Protein AF-A0A2T1KHE4-F1 (afdb_monomer_lite)

Organism: NCBI:txid2109942

Radius of gyration: 13.16 Å; chains: 1; bounding box: 42×26×33 Å

Structure (mmCIF, N/CA/C/O backbone):
data_AF-A0A2T1KHE4-F1
#
_entry.id   AF-A0A2T1KHE4-F1
#
loop_
_atom_site.group_PDB
_atom_site.id
_atom_site.type_symbol
_atom_site.label_atom_id
_atom_site.label_alt_id
_atom_site.label_comp_id
_atom_site.label_asym_id
_atom_site.label_entity_id
_atom_site.label_seq_id
_atom_site.pdbx_PDB_ins_code
_atom_site.Cartn_x
_atom_site.Cartn_y
_atom_site.Cartn_z
_atom_site.occupancy
_atom_site.B_iso_or_equiv
_atom_site.auth_seq_id
_atom_site.auth_comp_id
_atom_site.auth_asym_id
_atom_site.auth_atom_id
_atom_site.pdbx_PDB_model_num
ATOM 1 N N . MET A 1 1 ? 17.177 12.498 1.174 1.00 36.03 1 MET A N 1
ATOM 2 C CA . MET A 1 1 ? 17.168 11.143 1.763 1.00 36.03 1 MET A CA 1
ATOM 3 C C . MET A 1 1 ? 15.804 10.555 1.467 1.00 36.03 1 MET A C 1
ATOM 5 O O . MET A 1 1 ? 14.826 11.062 1.993 1.00 36.03 1 MET A O 1
ATOM 9 N N . GLY A 1 2 ? 15.724 9.633 0.506 1.00 38.44 2 GLY A N 1
ATOM 10 C CA . GLY A 1 2 ? 14.472 8.958 0.167 1.00 38.44 2 GLY A CA 1
ATOM 11 C C . GLY A 1 2 ? 14.220 7.856 1.184 1.00 38.44 2 GLY A C 1
ATOM 12 O O . GLY A 1 2 ? 15.070 6.985 1.355 1.00 38.44 2 GLY A O 1
ATOM 13 N N . ASN A 1 3 ? 13.094 7.927 1.884 1.00 40.69 3 ASN A N 1
ATOM 14 C CA . ASN A 1 3 ? 12.664 6.888 2.810 1.00 40.69 3 ASN A CA 1
ATOM 15 C C . ASN A 1 3 ? 12.050 5.748 1.983 1.00 40.69 3 ASN A C 1
ATOM 17 O O . ASN A 1 3 ? 10.835 5.666 1.842 1.00 40.69 3 ASN A O 1
ATOM 21 N N . GLU A 1 4 ? 12.884 4.914 1.363 1.00 43.19 4 GLU A N 1
ATOM 22 C CA . GLU A 1 4 ? 12.415 3.670 0.745 1.00 43.19 4 GLU A CA 1
ATOM 23 C C . GLU A 1 4 ? 12.231 2.615 1.840 1.00 43.19 4 GLU A C 1
ATOM 25 O O . GLU A 1 4 ? 13.192 1.998 2.303 1.00 43.19 4 GLU A O 1
ATOM 30 N N . ALA A 1 5 ? 10.983 2.415 2.265 1.00 48.16 5 ALA A N 1
ATOM 31 C CA . ALA A 1 5 ? 10.610 1.262 3.071 1.00 48.16 5 ALA A CA 1
ATOM 32 C C . ALA A 1 5 ? 10.692 0.004 2.191 1.00 48.16 5 ALA A C 1
ATOM 34 O O . ALA A 1 5 ? 9.995 -0.108 1.182 1.00 48.16 5 ALA A O 1
ATOM 35 N N . ARG A 1 6 ? 11.572 -0.937 2.548 1.00 37.88 6 ARG A N 1
ATOM 36 C CA . ARG A 1 6 ? 11.659 -2.255 1.906 1.00 37.88 6 ARG A CA 1
ATOM 37 C C . ARG A 1 6 ? 11.002 -3.290 2.802 1.00 37.88 6 ARG A C 1
ATOM 39 O O . ARG A 1 6 ? 11.468 -3.526 3.911 1.00 37.88 6 ARG A O 1
ATOM 46 N N . PHE A 1 7 ? 9.967 -3.941 2.288 1.00 45.34 7 PHE A N 1
ATOM 47 C CA . PHE A 1 7 ? 9.340 -5.082 2.943 1.00 45.34 7 PHE A CA 1
ATOM 48 C C . PHE A 1 7 ? 10.017 -6.362 2.453 1.00 45.34 7 PHE A C 1
ATOM 50 O O . PHE A 1 7 ? 9.963 -6.695 1.270 1.00 45.34 7 PHE A O 1
ATOM 57 N N . GLN A 1 8 ? 10.707 -7.062 3.353 1.00 35.69 8 GLN A N 1
ATOM 58 C CA . GLN A 1 8 ? 11.364 -8.326 3.047 1.00 35.69 8 GLN A CA 1
ATOM 59 C C . GLN A 1 8 ? 10.502 -9.472 3.575 1.00 35.69 8 GLN A C 1
ATOM 61 O O . GLN A 1 8 ? 10.381 -9.642 4.779 1.00 35.69 8 GLN A O 1
ATOM 66 N N . GLY A 1 9 ? 9.900 -10.211 2.638 1.00 42.97 9 GLY A N 1
ATOM 67 C CA . GLY A 1 9 ? 9.309 -11.543 2.788 1.00 42.97 9 GLY A CA 1
ATOM 68 C C . GLY A 1 9 ? 8.579 -11.866 4.093 1.00 42.97 9 GLY A C 1
ATOM 69 O O . GLY A 1 9 ? 9.208 -12.276 5.056 1.00 42.97 9 GLY A O 1
ATOM 70 N N . CYS A 1 10 ? 7.248 -11.888 4.056 1.00 35.81 10 CYS A N 1
ATOM 71 C CA . CYS A 1 10 ? 6.504 -13.003 4.639 1.00 35.81 10 CYS A CA 1
ATOM 72 C C . CYS A 1 10 ? 5.088 -13.023 4.069 1.00 35.81 10 CYS A C 1
ATOM 74 O O . CYS A 1 10 ? 4.349 -12.044 4.146 1.00 35.81 10 CYS A O 1
ATOM 76 N N . ALA A 1 11 ? 4.725 -14.149 3.463 1.00 44.59 11 ALA A N 1
ATOM 77 C CA . ALA A 1 11 ? 3.331 -14.484 3.272 1.00 44.59 11 ALA A CA 1
ATOM 78 C C . ALA A 1 11 ? 2.719 -14.674 4.665 1.00 44.59 11 ALA A C 1
ATOM 80 O O . ALA A 1 11 ? 3.209 -15.511 5.415 1.00 44.59 11 ALA A O 1
ATOM 81 N N . VAL A 1 12 ? 1.720 -13.847 4.977 1.00 44.00 12 VAL A N 1
ATOM 82 C CA . VAL A 1 12 ? 0.557 -14.022 5.870 1.00 44.00 12 VAL A CA 1
ATOM 83 C C . VAL A 1 12 ? 0.210 -12.611 6.360 1.00 44.00 12 VAL A C 1
ATOM 85 O O . VAL A 1 12 ? 0.920 -12.017 7.161 1.00 44.00 12 VAL A O 1
ATOM 88 N N . VAL A 1 13 ? -0.854 -12.044 5.788 1.00 52.59 13 VAL A N 1
ATOM 89 C CA . VAL A 1 13 ? -1.413 -10.723 6.145 1.00 52.59 13 VAL A CA 1
ATOM 90 C C . VAL A 1 13 ? -2.421 -10.854 7.298 1.00 52.59 13 VAL A C 1
ATOM 92 O O . VAL A 1 13 ? -3.193 -9.942 7.577 1.00 52.59 13 VAL A O 1
ATOM 95 N N . ASP A 1 14 ? -2.395 -11.980 8.006 1.00 54.84 14 ASP A N 1
ATOM 96 C CA . ASP A 1 14 ? -3.161 -12.146 9.229 1.00 54.84 14 ASP A CA 1
ATOM 97 C C . ASP A 1 14 ? -2.225 -11.910 10.421 1.00 54.84 14 ASP A C 1
ATOM 99 O O . ASP A 1 14 ? -1.199 -12.571 10.570 1.00 54.84 14 ASP A O 1
ATOM 103 N N . ASP A 1 15 ? -2.577 -10.896 11.214 1.00 61.44 15 ASP A N 1
ATOM 104 C CA . ASP A 1 15 ? -2.014 -10.554 12.527 1.00 61.44 15 ASP A CA 1
ATOM 105 C C . ASP A 1 15 ? -0.627 -9.883 12.575 1.00 61.44 15 ASP A C 1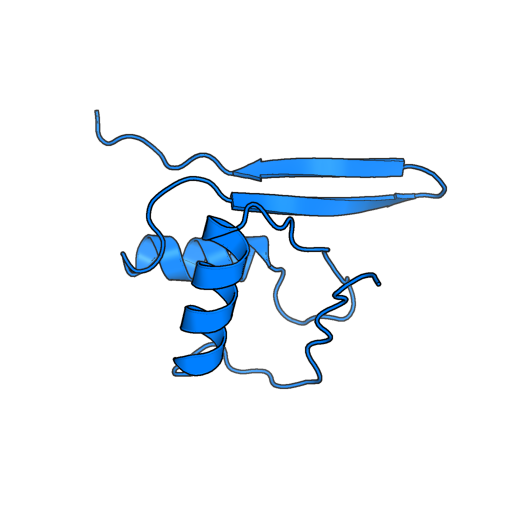
ATOM 107 O O . ASP A 1 15 ? 0.125 -10.061 13.532 1.00 61.44 15 ASP A O 1
ATOM 111 N N . ASN A 1 16 ? -0.283 -9.037 11.596 1.00 78.56 16 ASN A N 1
ATOM 112 C CA . ASN A 1 16 ? 0.858 -8.118 11.732 1.00 78.56 16 ASN A CA 1
ATOM 113 C C . ASN A 1 16 ? 0.398 -6.681 12.041 1.00 78.56 16 ASN A C 1
ATOM 115 O O . ASN A 1 16 ? 0.307 -5.832 11.149 1.00 78.56 16 ASN A O 1
ATOM 119 N N . GLU A 1 17 ? 0.099 -6.423 13.317 1.00 81.50 17 GLU A N 1
ATOM 120 C CA . GLU A 1 17 ? -0.343 -5.109 13.814 1.00 81.50 17 GLU A CA 1
ATOM 121 C C . GLU A 1 17 ? 0.697 -4.005 13.574 1.00 81.50 17 GLU A C 1
ATOM 123 O O . GLU A 1 17 ? 0.331 -2.882 13.227 1.00 81.50 17 GLU A O 1
ATOM 128 N N . GLU A 1 18 ? 1.992 -4.317 13.686 1.00 86.56 18 GLU A N 1
ATOM 129 C CA . GLU A 1 18 ? 3.070 -3.350 13.440 1.00 86.56 18 GLU A CA 1
ATOM 130 C C . GLU A 1 18 ? 3.086 -2.882 11.982 1.00 86.56 18 GLU A C 1
ATOM 132 O O . GLU A 1 18 ? 3.225 -1.689 11.705 1.00 86.56 18 GLU A O 1
ATOM 137 N N . LEU A 1 19 ? 2.899 -3.810 11.039 1.00 85.94 19 LEU A N 1
ATOM 138 C CA . LEU A 1 19 ? 2.807 -3.483 9.620 1.00 85.94 19 LEU A CA 1
ATOM 139 C C . LEU A 1 19 ? 1.566 -2.633 9.326 1.00 85.94 19 LEU A C 1
ATOM 141 O O . LEU A 1 19 ? 1.663 -1.663 8.576 1.00 85.94 19 LEU A O 1
ATOM 145 N N . ALA A 1 20 ? 0.419 -2.966 9.923 1.00 85.75 20 ALA A N 1
ATOM 146 C CA . ALA A 1 20 ? -0.799 -2.176 9.765 1.00 85.75 20 ALA A CA 1
ATOM 147 C C . ALA A 1 20 ? -0.613 -0.746 10.298 1.00 85.75 20 ALA A C 1
ATOM 149 O O . ALA A 1 20 ? -0.917 0.213 9.586 1.00 85.75 20 ALA A O 1
ATOM 150 N N . ALA A 1 21 ? -0.042 -0.598 11.498 1.00 86.75 21 ALA A N 1
ATOM 151 C CA . ALA A 1 21 ? 0.246 0.702 12.099 1.00 86.75 21 ALA A CA 1
ATOM 152 C C . ALA A 1 21 ? 1.213 1.531 11.240 1.00 86.75 21 ALA A C 1
ATOM 154 O O . ALA A 1 21 ? 0.970 2.714 11.000 1.00 86.75 21 ALA A O 1
ATOM 155 N N . LEU A 1 22 ? 2.271 0.906 10.713 1.00 90.25 22 LEU A N 1
ATOM 156 C CA . LEU A 1 22 ? 3.222 1.568 9.821 1.00 90.25 22 LEU A CA 1
ATOM 157 C C . LEU A 1 22 ? 2.558 2.036 8.521 1.00 90.25 22 LEU A C 1
ATOM 159 O O . LEU A 1 22 ? 2.791 3.157 8.076 1.00 90.25 22 LEU A O 1
ATOM 163 N N . MET A 1 23 ? 1.734 1.191 7.902 1.00 89.38 23 MET A N 1
ATOM 164 C CA . MET A 1 23 ? 1.031 1.539 6.665 1.00 89.38 23 MET A CA 1
ATOM 165 C C . MET A 1 23 ? 0.054 2.703 6.885 1.00 89.38 23 MET A C 1
ATOM 167 O O . MET A 1 23 ? -0.013 3.597 6.042 1.00 89.38 23 MET A O 1
ATOM 171 N N . CYS A 1 24 ? -0.636 2.744 8.029 1.00 88.56 24 CYS A N 1
ATOM 172 C CA . CYS A 1 24 ? -1.509 3.861 8.397 1.00 88.56 24 CYS A CA 1
ATOM 173 C C . CYS A 1 24 ? -0.717 5.163 8.587 1.00 88.56 24 CYS A C 1
ATOM 175 O O . CYS A 1 24 ? -1.032 6.159 7.941 1.00 88.56 24 CYS A O 1
ATOM 177 N N . ASP A 1 25 ? 0.356 5.141 9.385 1.00 91.62 25 ASP A N 1
ATOM 178 C CA . ASP A 1 25 ? 1.215 6.313 9.626 1.00 91.62 25 ASP A CA 1
ATOM 179 C C . ASP A 1 25 ? 1.811 6.873 8.321 1.00 91.62 25 ASP A C 1
ATOM 181 O O . ASP A 1 25 ? 1.851 8.087 8.101 1.00 91.62 25 ASP A O 1
ATOM 185 N N . LEU A 1 26 ? 2.237 5.995 7.408 1.00 91.69 26 LEU A N 1
ATOM 186 C CA . LEU A 1 26 ? 2.726 6.404 6.092 1.00 91.69 26 LEU A CA 1
ATOM 187 C C . LEU A 1 26 ? 1.614 7.021 5.230 1.00 91.69 26 LEU A C 1
ATOM 189 O O . LEU A 1 26 ? 1.861 8.027 4.557 1.00 91.69 26 LEU A O 1
ATOM 193 N N . ASN A 1 27 ? 0.402 6.461 5.265 1.00 91.75 27 ASN A N 1
ATOM 194 C CA . ASN A 1 27 ? -0.739 6.998 4.526 1.00 91.75 27 ASN A CA 1
ATOM 195 C C . ASN A 1 27 ? -1.159 8.383 5.044 1.00 91.75 27 ASN A C 1
ATOM 197 O O . ASN A 1 27 ? -1.344 9.301 4.246 1.00 91.75 27 ASN A O 1
ATOM 201 N N . GLU A 1 28 ? -1.218 8.573 6.366 1.00 89.50 28 GLU A N 1
ATOM 202 C CA . GLU A 1 28 ? -1.500 9.870 7.004 1.00 89.50 28 GLU A CA 1
ATOM 203 C C . GLU A 1 28 ? -0.467 10.940 6.624 1.00 89.50 28 GLU A C 1
ATOM 205 O O . GLU A 1 28 ? -0.799 12.114 6.444 1.00 89.50 28 GLU A O 1
ATOM 210 N N . LYS A 1 29 ? 0.790 10.534 6.417 1.00 92.56 29 LYS A N 1
ATOM 211 C CA . LYS A 1 29 ? 1.868 11.403 5.914 1.00 92.56 29 LYS A CA 1
ATOM 212 C C . LYS A 1 29 ? 1.795 11.666 4.405 1.00 92.56 29 LYS A C 1
ATOM 214 O O . LYS A 1 29 ? 2.638 12.388 3.871 1.00 92.56 29 LYS A O 1
ATOM 219 N N . GLY A 1 30 ? 0.813 11.098 3.707 1.00 89.75 30 GLY A N 1
ATOM 220 C CA . GLY A 1 30 ? 0.600 11.268 2.271 1.00 89.75 30 GLY A CA 1
ATOM 221 C C . GLY A 1 30 ? 1.584 10.491 1.394 1.00 89.75 30 GLY A C 1
ATOM 222 O O . GLY A 1 30 ? 1.742 10.833 0.217 1.00 89.75 30 GLY A O 1
ATOM 223 N N . VAL A 1 31 ? 2.260 9.477 1.944 1.00 91.69 31 VAL A N 1
ATOM 224 C CA . VAL A 1 31 ? 3.188 8.624 1.193 1.00 91.69 31 VAL A CA 1
ATOM 225 C C . VAL A 1 31 ? 2.400 7.743 0.227 1.00 91.69 31 VAL A C 1
ATOM 227 O O . VAL A 1 31 ? 1.386 7.154 0.585 1.00 91.69 31 VAL A O 1
ATOM 230 N N . ALA A 1 32 ? 2.879 7.647 -1.013 1.00 90.94 32 ALA A N 1
ATOM 231 C CA . ALA A 1 32 ? 2.328 6.723 -1.994 1.00 90.94 32 ALA A CA 1
ATOM 232 C C . ALA A 1 32 ? 3.097 5.397 -1.975 1.00 90.94 32 ALA A C 1
ATOM 234 O O . ALA A 1 32 ? 4.329 5.384 -1.897 1.00 90.94 32 ALA A O 1
ATOM 235 N N . PHE A 1 33 ? 2.376 4.284 -2.084 1.00 91.38 33 PHE A N 1
ATOM 236 C CA . PHE A 1 33 ? 2.957 2.947 -2.008 1.00 91.38 33 PHE A CA 1
ATOM 237 C C . PHE A 1 33 ? 3.308 2.419 -3.396 1.00 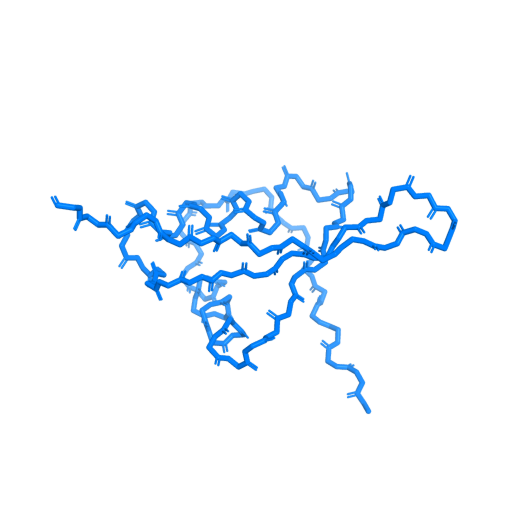91.38 33 PHE A C 1
ATOM 239 O O . PHE A 1 33 ? 2.472 2.426 -4.295 1.00 91.38 33 PHE A O 1
ATOM 246 N N . ALA A 1 34 ? 4.536 1.946 -3.589 1.00 89.94 34 ALA A N 1
ATOM 247 C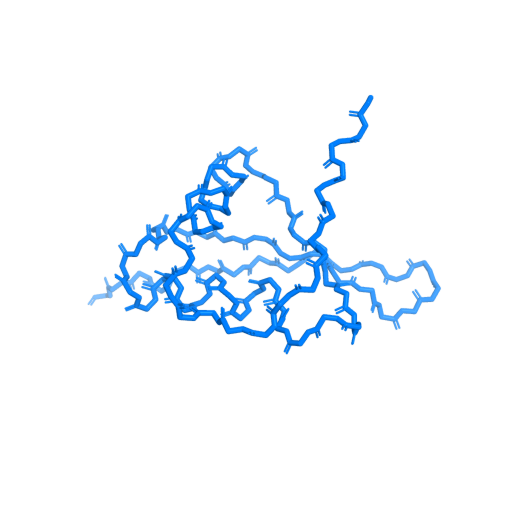 CA . ALA A 1 34 ? 4.957 1.392 -4.870 1.00 89.94 34 ALA A CA 1
ATOM 248 C C . ALA A 1 34 ? 4.529 -0.076 -5.009 1.00 89.94 34 ALA A C 1
ATOM 250 O O . ALA A 1 34 ? 4.810 -0.899 -4.138 1.00 89.94 34 ALA A O 1
ATOM 251 N N . TYR A 1 35 ? 3.897 -0.411 -6.131 1.00 84.44 35 TYR A N 1
ATOM 252 C CA . TYR A 1 35 ? 3.623 -1.792 -6.510 1.00 84.44 35 TYR A CA 1
ATOM 253 C C . TYR A 1 35 ? 4.917 -2.506 -6.936 1.00 84.44 35 TYR A C 1
ATOM 255 O O . TYR A 1 35 ? 5.594 -2.074 -7.872 1.00 84.44 35 TYR A O 1
ATOM 263 N N . ASP A 1 36 ? 5.229 -3.631 -6.287 1.00 83.56 36 ASP A N 1
ATOM 264 C CA . ASP A 1 36 ? 6.274 -4.571 -6.704 1.00 83.56 36 ASP A CA 1
ATOM 265 C C . ASP A 1 36 ? 5.622 -5.882 -7.161 1.00 83.56 36 ASP A C 1
ATOM 267 O O . ASP A 1 36 ? 4.976 -6.572 -6.375 1.00 83.56 36 ASP A O 1
ATOM 271 N N . TYR A 1 37 ? 5.824 -6.255 -8.427 1.00 80.50 37 TYR A N 1
ATOM 272 C CA . TYR A 1 37 ? 5.279 -7.489 -9.003 1.00 80.50 37 TYR A CA 1
ATOM 273 C C . TYR A 1 37 ? 5.834 -8.766 -8.352 1.00 80.50 37 TYR A C 1
ATOM 275 O O . TYR A 1 37 ? 5.281 -9.848 -8.551 1.00 80.50 37 TYR A O 1
ATOM 283 N N . LYS A 1 38 ? 6.949 -8.668 -7.616 1.00 84.69 38 LYS A N 1
ATOM 284 C CA . LYS A 1 38 ? 7.525 -9.783 -6.853 1.00 84.69 38 LYS A CA 1
ATOM 285 C C . LYS A 1 38 ? 6.867 -9.961 -5.487 1.00 84.69 38 LYS A C 1
ATOM 287 O O . LYS A 1 38 ? 7.065 -11.006 -4.868 1.00 84.69 38 LYS A O 1
ATOM 292 N N . ALA A 1 39 ? 6.129 -8.962 -5.003 1.00 81.25 39 ALA A N 1
ATOM 293 C CA . ALA A 1 39 ? 5.378 -9.075 -3.764 1.00 81.25 39 ALA A CA 1
ATOM 294 C C . ALA A 1 39 ? 4.135 -9.952 -3.975 1.00 81.25 39 ALA A C 1
ATOM 296 O O . ALA A 1 39 ? 3.493 -9.920 -5.023 1.00 81.25 39 ALA A O 1
ATOM 297 N N . SER A 1 40 ? 3.782 -10.741 -2.961 1.00 81.06 40 SER A N 1
ATOM 298 C CA . SER A 1 40 ? 2.606 -11.621 -2.997 1.00 81.06 40 SER A CA 1
ATOM 299 C C . SER A 1 40 ? 1.278 -10.863 -2.904 1.00 81.06 40 SER A C 1
ATOM 301 O O . SER A 1 40 ? 0.248 -11.369 -3.346 1.00 81.06 40 SER A O 1
ATOM 303 N N . ILE A 1 41 ? 1.294 -9.662 -2.327 1.00 83.56 41 ILE A N 1
ATOM 304 C CA . ILE A 1 41 ? 0.141 -8.779 -2.175 1.00 83.56 41 ILE A CA 1
ATOM 305 C C . ILE A 1 41 ? 0.533 -7.370 -2.622 1.0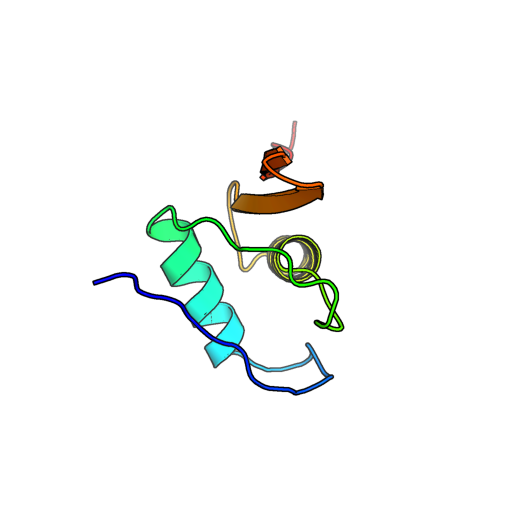0 83.56 41 ILE A C 1
ATOM 307 O O . ILE A 1 41 ? 1.616 -6.890 -2.284 1.00 83.56 41 ILE A O 1
ATOM 311 N N . SER A 1 42 ? -0.332 -6.712 -3.396 1.00 87.00 42 SER A N 1
ATOM 312 C CA . SER A 1 42 ? -0.136 -5.301 -3.724 1.00 87.00 42 SER A CA 1
ATOM 313 C C . SER A 1 42 ? -0.415 -4.426 -2.498 1.00 87.00 42 SER A C 1
ATOM 315 O O . SER A 1 42 ? -1.271 -4.781 -1.681 1.00 87.00 42 SER A O 1
ATOM 317 N N . PRO A 1 43 ? 0.234 -3.256 -2.373 1.00 89.19 43 PRO A N 1
ATOM 318 C CA . PRO A 1 43 ? -0.110 -2.299 -1.329 1.00 89.19 43 PRO A CA 1
ATOM 319 C C . PRO A 1 43 ? -1.590 -1.909 -1.358 1.00 89.19 43 PRO A C 1
ATOM 321 O O . PRO A 1 43 ? -2.223 -1.892 -0.309 1.00 89.19 43 PRO A O 1
ATOM 324 N N . SER A 1 44 ? -2.172 -1.695 -2.545 1.00 89.62 44 SER A N 1
ATOM 325 C CA . SER A 1 44 ? -3.612 -1.441 -2.698 1.00 89.62 44 SER A CA 1
ATOM 326 C C . SER A 1 44 ? -4.484 -2.527 -2.076 1.00 89.62 44 SER A C 1
ATOM 328 O O . SER A 1 44 ? -5.414 -2.228 -1.336 1.00 89.62 44 SER A O 1
ATOM 330 N N . ARG A 1 45 ? -4.155 -3.803 -2.305 1.00 89.31 45 ARG A N 1
ATOM 331 C CA . ARG A 1 45 ? -4.916 -4.921 -1.742 1.00 89.31 45 ARG A CA 1
ATOM 332 C C . ARG A 1 45 ? -4.757 -5.016 -0.228 1.00 89.31 45 ARG A C 1
ATOM 334 O O . ARG A 1 45 ? -5.716 -5.360 0.451 1.00 89.31 45 ARG A O 1
ATOM 341 N N . PHE A 1 46 ? -3.575 -4.709 0.301 1.00 89.06 46 PHE A N 1
ATOM 342 C CA . PHE A 1 46 ? -3.360 -4.636 1.745 1.00 89.06 46 PHE A CA 1
ATOM 343 C C . PHE A 1 46 ? -4.177 -3.497 2.376 1.00 89.06 46 PHE A C 1
ATOM 345 O O . PHE A 1 46 ? -4.868 -3.716 3.366 1.00 89.06 46 PHE A O 1
ATOM 352 N N . MET A 1 47 ? -4.155 -2.305 1.773 1.00 90.44 47 MET A N 1
ATOM 353 C CA . MET A 1 47 ? -4.910 -1.140 2.249 1.00 90.44 47 MET A CA 1
ATOM 354 C C . MET A 1 47 ? -6.425 -1.361 2.183 1.00 90.44 47 MET A C 1
ATOM 356 O O . MET A 1 47 ? -7.121 -1.000 3.126 1.00 90.44 47 MET A O 1
ATOM 360 N N . ALA A 1 48 ? -6.927 -2.021 1.134 1.00 89.62 48 ALA A N 1
ATOM 361 C CA . ALA A 1 48 ? -8.333 -2.416 1.039 1.00 89.62 48 ALA A CA 1
ATOM 362 C C . ALA A 1 48 ? -8.751 -3.342 2.196 1.00 89.62 48 ALA A C 1
ATOM 364 O O . ALA A 1 48 ? -9.758 -3.092 2.845 1.00 89.62 48 ALA A O 1
ATOM 365 N N . ILE A 1 49 ? -7.930 -4.344 2.543 1.00 88.44 49 ILE A N 1
ATOM 366 C CA . ILE A 1 49 ? -8.193 -5.220 3.701 1.00 88.44 49 ILE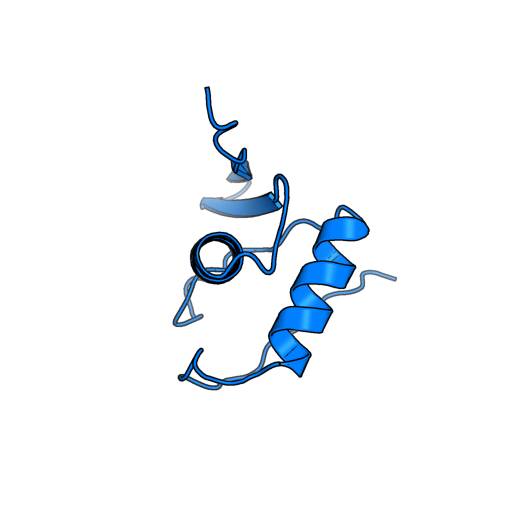 A CA 1
ATOM 367 C C . ILE A 1 49 ? -8.243 -4.413 5.009 1.00 88.44 49 ILE A C 1
ATOM 369 O O . ILE A 1 49 ? -9.044 -4.719 5.891 1.00 88.44 49 ILE A O 1
ATOM 373 N N . LEU A 1 50 ? -7.388 -3.398 5.166 1.00 86.94 50 LEU A N 1
ATOM 374 C CA . LEU A 1 50 ? -7.421 -2.535 6.350 1.00 86.94 50 LEU A CA 1
ATOM 375 C C . LEU A 1 50 ? -8.663 -1.637 6.392 1.00 86.94 50 LEU A C 1
ATOM 377 O O . LEU A 1 50 ? -9.192 -1.411 7.480 1.00 86.94 50 LEU A O 1
ATOM 381 N N . GLN A 1 51 ? -9.132 -1.142 5.246 1.00 86.88 51 GLN A N 1
ATOM 382 C CA . GLN A 1 51 ? -10.393 -0.401 5.155 1.00 86.88 51 GLN A CA 1
ATOM 383 C C . GLN A 1 51 ? -11.594 -1.292 5.486 1.00 86.88 51 GLN A C 1
ATOM 385 O O . GLN A 1 51 ? -12.411 -0.904 6.314 1.00 86.88 51 GLN A O 1
ATOM 390 N N . ASP A 1 52 ? -11.651 -2.516 4.948 1.00 86.69 52 ASP A N 1
ATOM 391 C CA . ASP A 1 52 ? -12.714 -3.491 5.246 1.00 86.69 52 ASP A CA 1
ATOM 392 C C . ASP A 1 52 ? -12.783 -3.835 6.748 1.00 86.69 52 ASP A C 1
ATOM 394 O O . ASP A 1 52 ? -13.847 -4.139 7.287 1.00 86.69 52 ASP A O 1
ATOM 398 N N . LYS A 1 53 ? -11.639 -3.774 7.446 1.00 84.12 53 LYS A N 1
ATOM 399 C CA . LYS A 1 53 ? -11.531 -3.955 8.905 1.00 84.12 53 LYS A CA 1
ATOM 400 C C . LYS A 1 53 ? -11.825 -2.677 9.710 1.00 84.12 53 LYS A C 1
ATOM 402 O O . LYS A 1 53 ? -11.788 -2.729 10.938 1.00 84.12 53 LYS A O 1
ATOM 407 N N . GLY A 1 54 ? -12.079 -1.541 9.059 1.00 82.88 54 GLY A N 1
ATOM 408 C CA . GLY A 1 54 ? -12.296 -0.238 9.699 1.00 82.88 54 GLY A CA 1
ATOM 409 C C . GLY A 1 54 ? -11.042 0.382 10.328 1.00 82.88 54 GLY A C 1
ATOM 410 O O . GLY A 1 54 ? -11.158 1.262 11.177 1.00 82.88 54 GLY A O 1
ATOM 411 N N . ILE A 1 55 ? -9.847 -0.091 9.956 1.00 84.06 55 ILE A N 1
ATOM 412 C CA . ILE A 1 55 ? -8.560 0.370 10.505 1.00 84.06 55 ILE A CA 1
ATOM 413 C C . ILE A 1 55 ? -8.065 1.609 9.753 1.00 84.06 55 ILE A C 1
ATOM 415 O O . ILE A 1 55 ? -7.631 2.578 10.370 1.00 84.06 55 ILE A O 1
ATOM 419 N N . VAL A 1 56 ? -8.129 1.584 8.420 1.00 81.00 56 VAL A N 1
ATOM 420 C CA . VAL A 1 56 ? -7.824 2.749 7.580 1.00 81.00 56 VAL A CA 1
ATOM 421 C C . VAL A 1 56 ? -9.128 3.467 7.273 1.00 81.00 56 VAL A C 1
ATOM 423 O O . VAL A 1 56 ? -10.074 2.849 6.794 1.00 81.00 56 VAL A O 1
ATOM 426 N N . VAL A 1 57 ? -9.156 4.778 7.502 1.00 74.81 57 VAL A N 1
ATOM 427 C CA . VAL A 1 57 ? -10.292 5.642 7.166 1.00 74.81 57 VAL A CA 1
ATOM 428 C C . VAL A 1 57 ? -9.782 6.717 6.208 1.00 74.81 57 VAL A C 1
ATOM 430 O O . VAL A 1 57 ? -8.853 7.452 6.541 1.00 74.81 57 VAL A O 1
ATOM 433 N N . GLY A 1 58 ? -10.346 6.781 5.001 1.00 83.44 58 GLY A N 1
ATOM 434 C CA . GLY A 1 58 ? -9.942 7.729 3.958 1.00 83.44 58 GLY A CA 1
ATOM 435 C C . GLY A 1 58 ? -9.126 7.120 2.815 1.00 83.44 58 GLY A C 1
ATOM 436 O O . GLY A 1 58 ? -8.875 5.914 2.768 1.00 83.44 58 GLY A O 1
ATOM 437 N N . SER A 1 59 ? -8.752 7.968 1.856 1.00 91.44 59 SER A N 1
ATOM 438 C CA . SER A 1 59 ? -8.120 7.540 0.610 1.00 91.44 59 SER A CA 1
ATOM 439 C C . SER A 1 59 ? -6.649 7.155 0.770 1.00 91.44 59 SER A C 1
ATOM 441 O O . SER A 1 59 ? -5.962 7.557 1.714 1.00 91.44 59 SER A O 1
ATOM 443 N N . TYR A 1 60 ? -6.155 6.357 -0.174 1.00 92.56 60 TYR A N 1
ATOM 444 C CA . TYR A 1 60 ? -4.750 5.958 -0.247 1.00 92.56 60 TYR A CA 1
ATOM 445 C C . TYR A 1 60 ? -4.246 5.952 -1.689 1.00 92.56 60 TYR A C 1
ATOM 447 O O . TYR A 1 60 ? -5.014 5.944 -2.654 1.00 92.56 60 TYR A O 1
ATOM 455 N N . LYS A 1 61 ? -2.919 5.997 -1.844 1.00 93.38 61 LYS A N 1
ATOM 456 C CA . LYS A 1 61 ? -2.263 6.183 -3.143 1.00 93.38 61 LYS A CA 1
ATOM 457 C C . LYS A 1 61 ? -1.322 5.035 -3.463 1.00 93.38 61 LYS A C 1
ATOM 459 O O . LYS A 1 61 ? -0.467 4.686 -2.652 1.00 93.38 61 LYS A O 1
ATOM 464 N N . GLU A 1 62 ? -1.418 4.517 -4.680 1.00 93.31 62 GLU A N 1
ATOM 465 C CA . GLU A 1 62 ? -0.491 3.520 -5.210 1.00 93.31 62 GLU A CA 1
ATOM 466 C C . GLU A 1 62 ? 0.232 4.065 -6.443 1.00 93.31 62 GLU A C 1
ATOM 468 O O . GLU A 1 62 ? -0.383 4.657 -7.332 1.00 93.31 62 GLU A O 1
ATOM 473 N N . ILE A 1 63 ? 1.541 3.843 -6.506 1.00 91.81 63 ILE A N 1
ATOM 474 C CA . ILE A 1 63 ? 2.353 4.072 -7.695 1.00 91.81 63 ILE A CA 1
ATOM 475 C C . ILE A 1 63 ? 2.601 2.725 -8.365 1.00 91.81 63 ILE A C 1
ATOM 477 O O . ILE A 1 63 ? 3.169 1.816 -7.760 1.00 91.81 63 ILE A O 1
ATOM 481 N N . SER A 1 64 ? 2.234 2.612 -9.635 1.00 89.31 64 SER A N 1
ATOM 482 C CA . SER A 1 64 ? 2.484 1.423 -10.445 1.00 89.31 64 SER A CA 1
ATOM 483 C C . SER A 1 64 ? 3.264 1.764 -11.712 1.00 89.31 64 SER A C 1
ATOM 485 O O . SER A 1 64 ? 3.279 2.899 -12.194 1.00 89.31 64 SER A O 1
ATOM 487 N N . TRP A 1 65 ? 3.963 0.764 -12.238 1.00 86.75 65 TRP A N 1
ATOM 488 C CA . TRP A 1 65 ? 4.770 0.869 -13.446 1.00 86.75 65 TRP A CA 1
ATOM 489 C C . TRP A 1 65 ? 4.189 -0.043 -14.524 1.00 86.75 65 TRP A C 1
ATOM 491 O O . TRP A 1 65 ? 3.970 -1.227 -14.274 1.00 86.75 65 TRP A O 1
ATOM 501 N N . SER A 1 66 ? 3.953 0.494 -15.720 1.00 83.44 66 SER A N 1
ATOM 502 C CA . SER A 1 66 ? 3.369 -0.251 -16.850 1.00 83.44 66 SER A CA 1
ATOM 503 C C . SER A 1 66 ? 4.320 -0.393 -18.044 1.00 83.44 66 SER A C 1
ATOM 505 O O . SER A 1 66 ? 3.964 -0.977 -19.067 1.00 83.44 66 SER A O 1
ATOM 507 N N . GLY A 1 67 ? 5.539 0.138 -17.942 1.00 82.94 67 GLY A N 1
ATOM 508 C CA . GLY A 1 67 ? 6.536 0.091 -19.007 1.00 82.94 67 GLY A CA 1
ATOM 509 C C . GLY A 1 67 ? 7.574 1.207 -18.889 1.00 82.94 67 GLY A C 1
ATOM 510 O O . GLY A 1 67 ? 7.433 2.107 -18.061 1.00 82.94 67 GLY A O 1
ATOM 511 N N . PRO A 1 68 ? 8.645 1.188 -19.701 1.00 86.06 68 PRO A N 1
ATOM 512 C CA . PRO A 1 68 ? 9.703 2.190 -19.625 1.00 86.06 68 PRO A CA 1
ATOM 513 C C . PRO A 1 68 ? 9.138 3.616 -19.671 1.00 86.06 68 PRO A C 1
ATOM 515 O O . PRO A 1 68 ? 8.455 3.978 -20.621 1.00 86.06 68 PRO A O 1
ATOM 518 N N . LYS A 1 69 ? 9.449 4.420 -18.643 1.00 82.75 69 LYS A N 1
ATOM 519 C CA . LYS A 1 69 ? 8.952 5.798 -18.440 1.00 82.75 69 L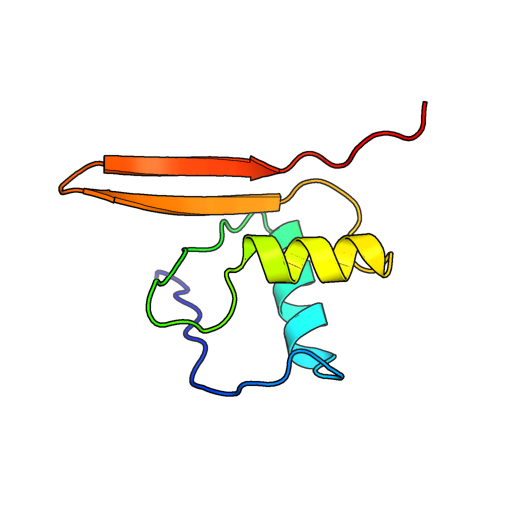YS A CA 1
ATOM 520 C C . LYS A 1 69 ? 7.440 5.947 -18.191 1.00 82.75 69 LYS A C 1
ATOM 522 O O . LYS A 1 69 ? 6.982 7.078 -18.074 1.00 82.75 69 LYS A O 1
ATOM 527 N N . ASN A 1 70 ? 6.699 4.854 -18.034 1.00 87.06 70 ASN A N 1
ATOM 528 C CA . ASN A 1 70 ? 5.268 4.879 -17.743 1.00 87.06 70 ASN A CA 1
ATOM 529 C C . ASN A 1 70 ? 5.027 4.551 -16.269 1.00 87.06 70 ASN A C 1
ATOM 531 O O . ASN A 1 70 ? 4.990 3.387 -15.865 1.00 87.06 70 ASN A O 1
ATOM 535 N N . TRP A 1 71 ? 4.887 5.611 -15.479 1.00 88.38 71 TRP A N 1
ATOM 536 C CA . TRP A 1 71 ? 4.492 5.550 -14.079 1.00 88.38 71 TRP A CA 1
ATOM 537 C C . TRP A 1 71 ? 3.064 6.064 -13.942 1.00 88.38 71 TRP A C 1
ATOM 539 O O . TRP A 1 71 ? 2.724 7.106 -14.505 1.00 88.38 71 TRP A O 1
ATOM 549 N N . HIS A 1 72 ? 2.247 5.346 -13.183 1.00 90.25 72 HIS A N 1
ATOM 550 C CA . HIS A 1 72 ? 0.874 5.715 -12.878 1.00 90.25 72 HIS A CA 1
ATOM 551 C C . HIS A 1 72 ? 0.740 5.951 -11.380 1.00 90.25 72 HIS A C 1
ATOM 553 O O . HIS A 1 72 ? 1.214 5.146 -10.585 1.00 90.25 72 HIS A O 1
ATOM 559 N N . LEU A 1 73 ? 0.082 7.046 -11.009 1.00 92.19 73 LEU A N 1
ATOM 560 C CA . LEU A 1 73 ? -0.383 7.282 -9.649 1.00 92.19 73 LEU A CA 1
ATOM 561 C C . LEU A 1 73 ? -1.889 7.022 -9.631 1.00 92.19 73 LEU A C 1
ATOM 563 O O . LEU A 1 73 ? -2.638 7.722 -10.311 1.00 92.19 73 LEU A O 1
ATOM 567 N N . THR A 1 74 ? -2.310 6.021 -8.869 1.00 93.75 74 THR A N 1
ATOM 568 C CA . THR A 1 74 ? -3.720 5.686 -8.654 1.00 93.75 74 THR A CA 1
ATOM 569 C C . THR A 1 74 ? -4.123 6.156 -7.265 1.00 93.75 74 THR A C 1
ATOM 571 O O . THR A 1 74 ? -3.403 5.900 -6.297 1.00 93.75 74 THR A O 1
ATOM 574 N N . VAL A 1 75 ? -5.255 6.850 -7.170 1.00 94.00 75 VAL A N 1
ATOM 575 C CA . VAL A 1 75 ? -5.870 7.244 -5.899 1.00 94.00 75 VAL A CA 1
ATOM 576 C C . VAL A 1 75 ? -7.096 6.367 -5.696 1.00 94.00 75 VAL A C 1
ATOM 578 O O . VAL A 1 75 ? -7.961 6.309 -6.568 1.00 94.00 75 VAL A O 1
ATOM 581 N N . TYR A 1 76 ? -7.130 5.659 -4.576 1.00 91.88 76 TYR A N 1
ATOM 582 C CA . TYR A 1 76 ? -8.263 4.848 -4.161 1.00 91.88 76 TYR A CA 1
ATOM 583 C C . TYR A 1 76 ? -9.066 5.670 -3.167 1.00 91.88 76 TYR A C 1
ATOM 585 O O . TYR A 1 76 ? -8.606 5.917 -2.051 1.00 91.88 76 TYR A O 1
ATOM 593 N N . GLU A 1 77 ? -10.227 6.139 -3.608 1.00 90.25 77 GLU A N 1
ATOM 594 C CA . GLU A 1 77 ? -11.154 6.878 -2.760 1.00 90.25 77 GLU A CA 1
ATOM 595 C C . GLU A 1 77 ? -11.952 5.904 -1.890 1.00 90.25 77 GLU A C 1
ATOM 597 O O . GLU A 1 77 ? -12.251 4.785 -2.306 1.00 90.25 77 GLU A O 1
ATOM 602 N N . MET A 1 78 ? -12.277 6.330 -0.673 1.00 82.25 78 MET A N 1
ATOM 603 C CA . MET A 1 78 ? -13.222 5.608 0.173 1.00 82.25 78 MET A CA 1
ATOM 604 C C . MET A 1 78 ? -14.634 5.904 -0.343 1.00 82.25 78 MET A C 1
ATOM 606 O O . MET A 1 78 ? -14.944 7.063 -0.618 1.00 82.25 78 MET A O 1
ATOM 610 N N . GLU A 1 79 ? -15.478 4.882 -0.498 1.00 69.81 79 GLU A N 1
ATOM 611 C CA . GLU A 1 79 ? -16.901 5.120 -0.748 1.00 69.81 79 GLU A CA 1
ATOM 612 C C . GLU A 1 79 ? -17.479 5.839 0.479 1.00 69.81 79 GLU A C 1
ATOM 614 O O . GLU A 1 79 ? -17.416 5.330 1.597 1.00 69.81 79 GLU A O 1
ATOM 619 N N . GLU A 1 80 ? -17.967 7.066 0.288 1.00 58.25 80 GLU A N 1
ATOM 620 C CA . GLU A 1 80 ? -18.777 7.735 1.302 1.00 58.25 80 GLU A CA 1
ATOM 621 C C . GLU A 1 80 ? -20.114 6.993 1.366 1.00 58.25 80 GLU A C 1
ATOM 623 O O . GLU A 1 80 ? -20.828 6.921 0.363 1.00 58.25 80 GLU A O 1
ATOM 628 N N . ASP A 1 81 ? -20.438 6.424 2.530 1.00 58.34 81 ASP A N 1
ATOM 629 C CA . ASP A 1 81 ? -21.774 5.897 2.801 1.00 58.34 81 ASP A CA 1
ATOM 630 C C . ASP A 1 81 ? -22.803 7.008 2.505 1.00 58.34 81 ASP A C 1
ATOM 632 O O . ASP A 1 81 ? -22.816 8.049 3.169 1.00 58.34 81 ASP A O 1
ATOM 636 N N . ALA A 1 82 ? -23.619 6.801 1.467 1.00 41.59 82 ALA A N 1
ATOM 637 C CA . ALA A 1 82 ? -24.683 7.709 1.033 1.00 41.59 82 ALA A CA 1
ATOM 638 C C . ALA A 1 82 ? -25.946 7.600 1.900 1.00 41.59 82 ALA A C 1
ATOM 640 O O . ALA A 1 82 ? -26.326 6.463 2.270 1.00 41.59 82 ALA A O 1
#

Sequence (82 aa):
MGNEARFQGCAVVDDNEELAALMCDLNEKGVAFAYDYKASISPSRFMAILQDKGIVVGSYKEISWSGPKNWHLTVYEMEEDA

Foldseek 3Di:
DDPDDDDDDDPDLPDPPVVLVVLQVCFVVVHAAEADPPDPDGNVRSVVVCVVVVNHDFKHWYWYDDDVVDIDIDIDGDPDDD

Secondary structure (DSSP, 8-state):
-------------SS-HHHHHHHHHHHHTTPPEEP-TTSSS-HHHHHHHHHHTT---S-EEEEEEEETTEEEEEEEPPPP--

pLDDT: mean 78.05, std 18.13, range [35.69, 94.0]